Protein AF-A0A7V4ME58-F1 (afdb_monomer_lite)

Radius of gyration: 20.15 Å; chains: 1; bounding box: 44×26×57 Å

Sequence (84 aa):
MRASTLIKVFLVLPLILFADYLLMALLGCSTCLFGFGDDFYCGPFCIAGKIILILSLVLFGYLIYRDVKKNKNSGTDMETGKKP

Structure (mmCIF, N/CA/C/O backbone):
data_AF-A0A7V4ME58-F1
#
_entry.id   AF-A0A7V4ME58-F1
#
loop_
_atom_site.group_PDB
_atom_site.id
_atom_site.type_symbol
_atom_site.label_atom_id
_atom_site.label_alt_id
_atom_site.label_comp_id
_atom_site.label_asym_id
_atom_site.label_entity_id
_atom_site.label_seq_id
_atom_site.pdbx_PDB_ins_code
_atom_site.Cartn_x
_atom_site.Cartn_y
_atom_site.Cartn_z
_atom_site.occupancy
_atom_site.B_iso_or_equiv
_atom_site.auth_seq_id
_atom_site.auth_comp_id
_atom_site.auth_asym_id
_atom_site.auth_atom_id
_atom_site.pdbx_PDB_model_num
ATOM 1 N N . MET A 1 1 ? -10.645 3.307 24.517 1.00 53.16 1 MET A N 1
ATOM 2 C CA . MET A 1 1 ? -10.348 2.071 23.751 1.00 53.16 1 MET A CA 1
ATOM 3 C C . MET A 1 1 ? -9.646 1.099 24.686 1.00 53.16 1 MET A C 1
ATOM 5 O O . MET A 1 1 ? -8.818 1.551 25.465 1.00 53.16 1 MET A O 1
ATOM 9 N N . ARG A 1 2 ? -9.994 -0.194 24.686 1.00 62.06 2 ARG A N 1
ATOM 10 C CA . ARG A 1 2 ? -9.308 -1.180 25.542 1.00 62.06 2 ARG A CA 1
ATOM 11 C C . ARG A 1 2 ? -7.863 -1.355 25.060 1.00 62.06 2 ARG A C 1
ATOM 13 O O . ARG A 1 2 ? -7.639 -1.440 23.853 1.00 62.06 2 ARG A O 1
ATOM 20 N N . ALA A 1 3 ? -6.903 -1.434 25.983 1.00 66.19 3 ALA A N 1
ATOM 21 C CA . ALA A 1 3 ? -5.478 -1.560 25.656 1.00 66.19 3 ALA A CA 1
ATOM 22 C C . ALA A 1 3 ? -5.181 -2.768 24.741 1.00 66.19 3 ALA A C 1
ATOM 24 O O . ALA A 1 3 ? -4.377 -2.659 23.822 1.00 66.19 3 ALA A O 1
ATOM 25 N N . SER A 1 4 ? -5.908 -3.881 24.900 1.00 66.88 4 SER A N 1
ATOM 26 C CA . SER A 1 4 ? -5.764 -5.062 24.034 1.00 66.88 4 SER A CA 1
ATOM 27 C C . SER A 1 4 ? -6.119 -4.817 22.563 1.00 66.88 4 SER A C 1
ATOM 29 O O . SER A 1 4 ? -5.520 -5.446 21.692 1.00 66.88 4 SER A O 1
ATOM 31 N N . THR A 1 5 ? -7.059 -3.914 22.260 1.00 69.31 5 THR A N 1
ATOM 32 C CA . THR A 1 5 ? -7.379 -3.552 20.867 1.00 69.31 5 THR A CA 1
ATOM 33 C C . THR A 1 5 ? -6.264 -2.693 20.279 1.00 69.31 5 THR A C 1
ATOM 35 O O . THR A 1 5 ? -5.833 -2.949 19.161 1.00 69.31 5 THR A O 1
ATOM 38 N N . LEU A 1 6 ? -5.732 -1.734 21.045 1.00 69.94 6 LEU A N 1
ATOM 39 C CA . LEU A 1 6 ? -4.610 -0.897 20.605 1.00 69.94 6 LEU A CA 1
ATOM 40 C C . LEU A 1 6 ? -3.356 -1.725 20.303 1.00 69.94 6 LEU A C 1
ATOM 42 O O . LEU A 1 6 ? -2.723 -1.497 19.281 1.00 69.94 6 LEU A O 1
ATOM 46 N N . ILE A 1 7 ? -3.043 -2.727 21.127 1.00 74.38 7 ILE A N 1
ATOM 47 C CA . ILE A 1 7 ? -1.891 -3.617 20.907 1.00 74.38 7 ILE A CA 1
ATOM 48 C C . ILE A 1 7 ? -2.071 -4.455 19.634 1.00 74.38 7 ILE A C 1
ATOM 50 O O . ILE A 1 7 ? -1.144 -4.566 18.837 1.00 74.38 7 ILE A O 1
ATOM 54 N N . LYS A 1 8 ? -3.271 -5.006 19.396 1.00 73.81 8 LYS A N 1
ATOM 55 C CA . LYS A 1 8 ? -3.572 -5.730 18.148 1.00 73.81 8 LYS A CA 1
ATOM 56 C C . LYS A 1 8 ? -3.416 -4.838 16.923 1.00 73.81 8 LYS A C 1
ATOM 58 O O . LYS A 1 8 ? -2.800 -5.245 15.948 1.00 73.81 8 LYS A O 1
ATOM 63 N N . VAL A 1 9 ? -3.944 -3.622 16.987 1.00 79.69 9 VAL A N 1
ATOM 64 C CA . VAL A 1 9 ? -3.848 -2.635 15.907 1.00 79.69 9 VAL A CA 1
ATOM 65 C C . VAL A 1 9 ? -2.386 -2.253 15.648 1.00 79.69 9 VAL A C 1
ATOM 67 O O . VAL A 1 9 ? -1.960 -2.236 14.497 1.00 79.69 9 VAL A O 1
ATOM 70 N N . PHE A 1 10 ? -1.601 -2.041 16.707 1.00 82.31 10 PHE A N 1
ATOM 71 C CA . PHE A 1 10 ? -0.179 -1.702 16.624 1.00 82.31 10 PHE A CA 1
ATOM 72 C C . PHE A 1 10 ? 0.693 -2.840 16.079 1.00 82.31 10 PHE A C 1
ATOM 74 O O . PHE A 1 10 ? 1.782 -2.578 15.591 1.00 82.31 10 PHE A O 1
ATOM 81 N N . LEU A 1 11 ? 0.229 -4.090 16.136 1.00 84.06 11 LEU A N 1
ATOM 82 C CA . LEU A 1 11 ? 0.944 -5.253 15.601 1.00 84.06 11 LEU A CA 1
ATOM 83 C C . LEU A 1 11 ? 0.505 -5.587 14.165 1.00 84.06 11 LEU A C 1
ATOM 85 O O . LEU A 1 11 ? 1.322 -5.966 13.332 1.00 84.06 11 LEU A O 1
ATOM 89 N N . VAL A 1 12 ? -0.777 -5.386 13.850 1.00 84.62 12 VAL A N 1
ATOM 90 C CA . VAL A 1 12 ? -1.341 -5.620 12.512 1.00 84.62 12 VAL A CA 1
ATOM 91 C C . VAL A 1 12 ? -0.932 -4.526 11.523 1.00 84.62 12 VAL A C 1
ATOM 93 O O . VAL A 1 12 ? -0.626 -4.836 10.376 1.00 84.62 12 VAL A O 1
ATOM 96 N N . LEU A 1 13 ? -0.879 -3.262 11.951 1.00 85.06 13 LEU A N 1
ATOM 97 C CA . LEU A 1 13 ? -0.481 -2.140 11.095 1.00 85.06 13 LEU A CA 1
ATOM 98 C C . LEU A 1 13 ? 0.931 -2.301 10.485 1.00 85.06 13 LEU A C 1
ATOM 100 O O . LEU A 1 13 ? 1.043 -2.224 9.261 1.00 85.06 13 LEU A O 1
ATOM 104 N N . PRO A 1 14 ? 2.004 -2.554 11.267 1.00 86.69 14 PRO A N 1
ATOM 105 C CA . PRO A 1 14 ? 3.340 -2.753 10.708 1.00 86.69 14 PRO A CA 1
ATOM 106 C C . PRO A 1 14 ? 3.434 -4.019 9.854 1.00 86.69 14 PRO A C 1
ATOM 108 O O . PRO A 1 14 ? 4.194 -4.033 8.891 1.00 86.69 14 PRO A O 1
ATOM 111 N N . LEU A 1 15 ? 2.644 -5.056 10.149 1.00 89.19 15 LEU A N 1
ATOM 112 C CA . LEU A 1 15 ? 2.601 -6.265 9.327 1.00 89.19 15 LEU A CA 1
ATOM 113 C C . LEU A 1 15 ? 2.019 -5.987 7.930 1.00 89.19 15 LEU A C 1
ATOM 115 O O . LEU A 1 15 ? 2.562 -6.466 6.938 1.00 89.19 15 LEU A O 1
ATOM 119 N N . ILE A 1 16 ? 0.948 -5.190 7.848 1.00 88.88 16 ILE A N 1
ATOM 120 C CA . ILE A 1 16 ? 0.342 -4.777 6.572 1.00 88.88 16 ILE A CA 1
ATOM 121 C C . ILE A 1 16 ? 1.318 -3.898 5.780 1.00 88.88 16 ILE A C 1
ATOM 123 O O . ILE A 1 16 ? 1.581 -4.182 4.617 1.00 88.88 16 ILE A O 1
ATOM 127 N N . LEU A 1 17 ? 1.930 -2.901 6.427 1.00 88.50 17 LEU A N 1
ATOM 128 C CA . LEU A 1 17 ? 2.934 -2.033 5.795 1.00 88.50 17 LEU A CA 1
ATOM 129 C C . LEU A 1 17 ? 4.139 -2.819 5.263 1.00 88.50 17 LEU A C 1
ATOM 131 O O . LEU A 1 17 ? 4.659 -2.510 4.193 1.00 88.50 17 LEU A O 1
ATOM 135 N N . PHE A 1 18 ? 4.581 -3.843 5.994 1.00 90.75 18 PHE A N 1
ATOM 136 C CA . PHE A 1 18 ? 5.665 -4.713 5.552 1.00 90.75 18 PHE A CA 1
ATOM 137 C C . PHE A 1 18 ? 5.279 -5.530 4.312 1.00 90.75 18 PHE A C 1
ATOM 139 O O . PHE A 1 18 ? 6.074 -5.650 3.379 1.00 90.75 18 PHE A O 1
ATOM 146 N N . ALA A 1 19 ? 4.051 -6.053 4.270 1.00 90.50 19 ALA A N 1
ATOM 147 C CA . ALA A 1 19 ? 3.534 -6.751 3.098 1.00 90.50 19 ALA A CA 1
ATOM 148 C C . ALA A 1 19 ? 3.415 -5.817 1.879 1.00 90.50 19 ALA A C 1
ATOM 150 O O . ALA A 1 19 ? 3.845 -6.193 0.789 1.00 90.50 19 ALA A O 1
ATOM 151 N N . ASP A 1 20 ? 2.915 -4.591 2.069 1.00 89.12 20 ASP A N 1
ATOM 152 C CA . ASP A 1 20 ? 2.817 -3.574 1.013 1.00 89.12 20 ASP A CA 1
ATOM 153 C C . ASP A 1 20 ? 4.196 -3.196 0.458 1.00 89.12 20 ASP A C 1
ATOM 155 O O . ASP A 1 20 ? 4.372 -3.084 -0.756 1.00 89.12 20 ASP A O 1
ATOM 159 N N . TYR A 1 21 ? 5.195 -3.060 1.336 1.00 87.56 21 TYR A N 1
ATOM 160 C CA . TYR A 1 21 ? 6.581 -2.801 0.948 1.00 87.56 21 TYR A CA 1
ATOM 161 C C . TYR A 1 21 ? 7.175 -3.948 0.122 1.00 87.56 21 TYR A C 1
ATOM 163 O O . TYR A 1 21 ? 7.792 -3.700 -0.912 1.00 87.56 21 TYR A O 1
ATOM 171 N N . LEU A 1 22 ? 6.961 -5.201 0.537 1.00 92.81 22 LEU A N 1
ATOM 172 C CA . LEU A 1 22 ? 7.403 -6.375 -0.221 1.00 92.81 22 LEU A CA 1
ATOM 173 C C . LEU A 1 22 ? 6.737 -6.454 -1.596 1.00 92.81 22 LEU A C 1
ATOM 175 O O . LEU A 1 22 ? 7.422 -6.713 -2.585 1.00 92.81 22 LEU A O 1
ATOM 179 N N . LEU A 1 23 ? 5.426 -6.202 -1.675 1.00 90.12 23 LEU A N 1
ATOM 180 C CA . LEU A 1 23 ? 4.703 -6.171 -2.948 1.00 90.12 23 LEU A CA 1
ATOM 181 C C . LEU A 1 23 ? 5.299 -5.116 -3.882 1.00 90.12 23 LEU A C 1
ATOM 183 O O . LEU A 1 23 ? 5.558 -5.383 -5.053 1.00 90.12 23 LEU A O 1
ATOM 187 N N . MET A 1 24 ? 5.556 -3.929 -3.338 1.00 86.44 24 MET A N 1
ATOM 188 C CA . MET A 1 24 ? 6.152 -2.821 -4.068 1.00 86.44 24 MET A CA 1
ATOM 189 C C . MET A 1 24 ? 7.567 -3.109 -4.552 1.00 86.44 24 MET A C 1
ATOM 191 O O . MET A 1 24 ? 7.892 -2.834 -5.706 1.00 86.44 24 MET A O 1
ATOM 195 N N . ALA A 1 25 ? 8.395 -3.701 -3.695 1.00 87.25 25 ALA A N 1
ATOM 196 C CA . ALA A 1 25 ? 9.747 -4.104 -4.048 1.00 87.25 25 ALA A CA 1
ATOM 197 C C . ALA A 1 25 ? 9.737 -5.152 -5.170 1.00 87.25 25 ALA A C 1
ATOM 199 O O . ALA A 1 25 ? 10.478 -5.015 -6.138 1.00 87.25 25 ALA A O 1
ATOM 200 N N . LEU A 1 26 ? 8.855 -6.154 -5.094 1.00 86.81 26 LEU A N 1
ATOM 201 C CA . LEU A 1 26 ? 8.718 -7.174 -6.138 1.00 86.81 26 LEU A CA 1
ATOM 202 C C . LEU A 1 26 ? 8.258 -6.578 -7.469 1.00 86.81 26 LEU A C 1
ATOM 204 O O . LEU A 1 26 ? 8.825 -6.912 -8.509 1.00 86.81 26 LEU A O 1
ATOM 208 N N . LEU A 1 27 ? 7.278 -5.671 -7.446 1.00 84.69 27 LEU A N 1
ATOM 209 C CA . LEU A 1 27 ? 6.825 -4.973 -8.647 1.00 84.69 27 LEU A CA 1
ATOM 210 C C . LEU A 1 27 ? 7.957 -4.139 -9.257 1.00 84.69 27 LEU A C 1
ATOM 212 O O . LEU A 1 27 ? 8.218 -4.266 -10.451 1.00 84.69 27 LEU A O 1
ATOM 216 N N . GLY A 1 28 ? 8.691 -3.376 -8.446 1.00 81.31 28 GLY A N 1
ATOM 217 C CA . GLY A 1 28 ? 9.825 -2.573 -8.910 1.00 81.31 28 GLY A CA 1
ATOM 218 C C . GLY A 1 28 ? 10.999 -3.414 -9.422 1.00 81.31 28 GLY A C 1
ATOM 219 O O . GLY A 1 28 ? 11.654 -3.041 -10.389 1.00 81.31 28 GLY A O 1
ATOM 220 N N . CYS A 1 29 ? 11.264 -4.579 -8.830 1.00 81.00 29 CYS A N 1
ATOM 221 C CA . CYS A 1 29 ? 12.275 -5.504 -9.344 1.00 81.00 29 CYS A CA 1
ATOM 222 C C . CYS A 1 29 ? 11.817 -6.191 -10.638 1.00 81.00 29 CYS A C 1
ATOM 224 O O . CYS A 1 29 ? 12.634 -6.431 -11.527 1.00 81.00 29 CYS A O 1
ATOM 226 N N . SER A 1 30 ? 10.519 -6.483 -10.775 1.00 80.88 30 SER A N 1
ATOM 227 C CA . SER A 1 30 ? 9.969 -7.062 -12.002 1.00 80.88 30 SER A CA 1
ATOM 228 C C . SER A 1 30 ? 10.066 -6.089 -13.180 1.00 80.88 30 SER A C 1
ATOM 230 O O . SER A 1 30 ? 10.413 -6.511 -14.280 1.00 80.88 30 SER A O 1
ATOM 232 N N . THR A 1 31 ? 9.881 -4.782 -12.962 1.00 78.88 31 THR A N 1
ATOM 233 C CA . THR A 1 31 ? 10.039 -3.779 -14.026 1.00 78.88 31 THR A CA 1
ATOM 234 C C . THR A 1 31 ? 11.482 -3.668 -14.514 1.00 78.88 31 THR A C 1
ATOM 236 O O . THR A 1 31 ? 11.688 -3.559 -15.722 1.00 78.88 31 THR A O 1
ATOM 239 N N . CYS A 1 32 ? 12.475 -3.805 -13.624 1.00 69.62 32 CYS A N 1
ATOM 240 C CA . CYS A 1 32 ? 13.885 -3.915 -14.018 1.00 69.62 32 CYS A CA 1
ATOM 241 C C . CYS A 1 32 ? 14.152 -5.157 -14.883 1.00 69.62 32 CYS A C 1
ATOM 243 O O . CYS A 1 32 ? 14.921 -5.084 -15.837 1.00 69.62 32 CYS A O 1
ATOM 245 N N . LEU A 1 33 ? 13.506 -6.290 -14.577 1.00 74.38 33 LEU A N 1
ATOM 246 C CA . LEU A 1 33 ? 13.671 -7.542 -15.326 1.00 74.38 33 LEU A CA 1
ATOM 247 C C . LEU A 1 33 ? 13.067 -7.467 -16.741 1.00 74.38 33 LEU A C 1
ATOM 249 O O . LEU A 1 33 ? 13.603 -8.060 -17.672 1.00 74.38 33 LEU A O 1
ATOM 253 N N . PHE A 1 34 ? 11.969 -6.725 -16.904 1.00 77.19 34 PHE A N 1
ATOM 254 C CA . PHE A 1 34 ? 11.300 -6.502 -18.192 1.00 77.19 34 PHE A CA 1
ATOM 255 C C . PHE A 1 34 ? 11.854 -5.299 -18.980 1.00 77.19 34 PHE A C 1
ATOM 257 O O . PHE A 1 34 ? 11.397 -5.045 -20.092 1.00 77.19 34 PHE A O 1
ATOM 264 N N . GLY A 1 35 ? 12.843 -4.575 -18.439 1.00 71.12 35 GLY A N 1
ATOM 265 C CA . GLY A 1 35 ? 13.488 -3.444 -19.116 1.00 71.12 35 GLY A CA 1
ATOM 266 C C . GLY A 1 35 ? 12.605 -2.200 -19.248 1.00 71.12 35 GLY A C 1
ATOM 267 O O . GLY A 1 35 ? 12.806 -1.398 -20.159 1.00 71.12 35 GLY A O 1
ATOM 268 N N . PHE A 1 36 ? 11.614 -2.033 -18.370 1.00 69.69 36 PHE A N 1
ATOM 269 C CA . PHE A 1 36 ? 10.758 -0.850 -18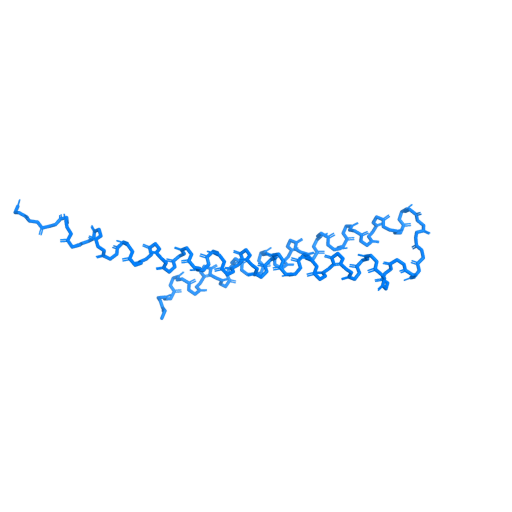.366 1.00 69.69 36 PHE A CA 1
ATOM 270 C C . PHE A 1 36 ? 11.512 0.363 -17.791 1.00 69.69 36 PHE A C 1
ATOM 272 O O . PHE A 1 36 ? 12.040 0.295 -16.684 1.00 69.69 36 PHE A O 1
ATOM 279 N N . GLY A 1 37 ? 11.581 1.456 -18.560 1.00 69.38 37 GLY A N 1
ATOM 280 C CA . GLY A 1 37 ? 12.286 2.693 -18.191 1.00 69.38 37 GLY A CA 1
ATOM 281 C C . GLY A 1 37 ? 11.537 3.574 -17.181 1.00 69.38 37 GLY A C 1
ATOM 282 O O . GLY A 1 37 ? 10.474 3.209 -16.678 1.00 69.38 37 GLY A O 1
ATOM 283 N N . ASP A 1 38 ? 12.077 4.765 -16.912 1.00 68.25 38 ASP A N 1
ATOM 284 C CA . ASP A 1 38 ? 11.604 5.691 -15.866 1.00 68.25 38 ASP A CA 1
ATOM 285 C C . ASP A 1 38 ? 10.114 6.080 -15.974 1.00 68.25 38 ASP A C 1
ATOM 287 O O . ASP A 1 38 ? 9.443 6.299 -14.959 1.00 68.25 38 ASP A O 1
ATOM 291 N N . ASP A 1 39 ? 9.547 6.069 -17.184 1.00 72.50 39 ASP A N 1
ATOM 292 C CA . ASP A 1 39 ? 8.124 6.342 -17.428 1.00 72.50 39 ASP A CA 1
ATOM 293 C C . ASP A 1 39 ? 7.190 5.344 -16.713 1.00 72.50 39 ASP A C 1
ATOM 295 O O . ASP A 1 39 ? 6.072 5.690 -16.312 1.00 72.50 39 ASP A O 1
ATOM 299 N N . PHE A 1 40 ? 7.650 4.108 -16.481 1.00 74.12 40 PHE A N 1
ATOM 300 C CA . PHE A 1 40 ? 6.890 3.097 -15.741 1.00 74.12 40 PHE A CA 1
ATOM 301 C C . PHE A 1 40 ? 6.813 3.388 -14.240 1.00 74.12 40 PHE A C 1
ATOM 303 O O . PHE A 1 40 ? 5.785 3.114 -13.612 1.00 74.12 40 PHE A O 1
ATOM 310 N N . TYR A 1 41 ? 7.862 3.979 -13.664 1.00 70.06 41 TYR A N 1
ATOM 311 C CA . TYR A 1 41 ? 7.872 4.356 -12.252 1.00 70.06 41 TYR A CA 1
ATOM 312 C C . TYR A 1 41 ? 6.930 5.535 -11.983 1.00 70.06 41 TYR A C 1
ATOM 314 O O . TYR A 1 41 ? 6.186 5.528 -10.997 1.00 70.06 41 TYR A O 1
ATOM 322 N N . CYS A 1 42 ? 6.896 6.514 -12.893 1.00 67.38 42 CYS A N 1
ATOM 323 C CA . CYS A 1 42 ? 6.030 7.687 -12.767 1.00 67.38 42 CYS A CA 1
ATOM 324 C C . CYS A 1 42 ? 4.547 7.400 -13.065 1.00 67.38 42 CYS A C 1
ATOM 326 O O . CYS A 1 42 ? 3.679 8.088 -12.526 1.00 67.38 42 CYS A O 1
ATOM 328 N N . GLY A 1 43 ? 4.242 6.390 -13.884 1.00 75.56 43 GLY A N 1
ATOM 329 C CA . GLY A 1 43 ? 2.871 6.022 -14.244 1.00 75.56 43 GLY A CA 1
ATOM 330 C C . GLY A 1 43 ? 2.346 4.796 -13.482 1.00 75.56 43 GLY A C 1
ATOM 331 O O . GLY A 1 43 ? 1.827 4.930 -12.369 1.00 75.56 43 GLY A O 1
ATOM 332 N N . PRO A 1 44 ? 2.423 3.594 -14.078 1.00 80.19 44 PRO A N 1
ATOM 333 C CA . PRO A 1 44 ? 1.768 2.388 -13.574 1.00 80.19 44 PRO A CA 1
ATOM 334 C C . PRO A 1 44 ? 2.239 1.964 -12.180 1.00 80.19 44 PRO A C 1
ATOM 336 O O . PRO A 1 44 ? 1.412 1.528 -11.383 1.00 80.19 44 PRO A O 1
ATOM 339 N N . PHE A 1 45 ? 3.519 2.138 -11.843 1.00 82.75 45 PHE A N 1
ATOM 340 C CA . PHE A 1 45 ? 4.033 1.822 -10.508 1.00 82.75 45 PHE A CA 1
ATOM 341 C C . PHE A 1 45 ? 3.435 2.745 -9.434 1.00 82.75 45 PHE A C 1
ATOM 343 O O . PHE A 1 45 ? 2.952 2.282 -8.399 1.00 82.75 45 PHE A O 1
ATOM 350 N N . CYS A 1 46 ? 3.379 4.052 -9.707 1.00 80.12 46 CYS A N 1
ATOM 351 C CA . CYS A 1 46 ? 2.771 5.035 -8.808 1.00 80.12 46 CYS A CA 1
ATOM 352 C C . CYS A 1 46 ? 1.260 4.787 -8.625 1.00 80.12 46 CYS A C 1
ATOM 354 O O . CYS A 1 46 ? 0.734 4.858 -7.510 1.00 80.12 46 CYS A O 1
ATOM 356 N N . ILE A 1 47 ? 0.561 4.421 -9.706 1.00 86.12 47 ILE A N 1
ATOM 357 C CA . ILE A 1 47 ? -0.857 4.037 -9.664 1.00 86.12 47 ILE A CA 1
ATOM 358 C C . ILE A 1 47 ? -1.051 2.759 -8.840 1.00 86.12 47 ILE A C 1
ATOM 360 O O . ILE A 1 47 ? -1.904 2.741 -7.952 1.00 86.12 47 ILE A O 1
ATOM 364 N N . ALA A 1 48 ? -0.241 1.722 -9.075 1.00 87.12 48 ALA A N 1
ATOM 365 C CA . ALA A 1 48 ? -0.285 0.481 -8.305 1.00 87.12 48 ALA A CA 1
ATOM 366 C C . ALA A 1 48 ? -0.085 0.755 -6.808 1.00 87.12 48 ALA A C 1
ATOM 368 O O . ALA A 1 48 ? -0.825 0.229 -5.981 1.00 87.12 48 ALA A O 1
ATOM 369 N N . GLY A 1 49 ? 0.829 1.660 -6.455 1.00 86.00 49 GLY A N 1
ATOM 370 C CA . GLY A 1 49 ? 1.060 2.056 -5.065 1.00 86.00 49 GLY A CA 1
ATOM 371 C C . GLY A 1 49 ? -0.083 2.758 -4.400 1.00 86.00 49 GLY A C 1
ATOM 372 O O . GLY A 1 49 ? -0.441 2.413 -3.276 1.00 86.00 49 GLY A O 1
ATOM 373 N N . LYS A 1 50 ? -0.700 3.701 -5.105 1.00 86.69 50 LYS A N 1
ATOM 374 C CA . LYS A 1 50 ? -1.919 4.333 -4.613 1.00 86.69 50 LYS A CA 1
ATOM 375 C C . LYS A 1 50 ? -3.017 3.302 -4.372 1.00 86.69 50 LYS A C 1
ATOM 377 O O . LYS A 1 50 ? -3.663 3.361 -3.331 1.00 86.69 50 LYS A O 1
ATOM 382 N N . ILE A 1 51 ? -3.210 2.357 -5.292 1.00 91.88 51 ILE A N 1
ATOM 383 C CA . ILE A 1 51 ? -4.238 1.317 -5.157 1.00 91.88 51 ILE A CA 1
ATOM 384 C C . ILE A 1 51 ? -3.946 0.422 -3.950 1.00 91.88 51 ILE A C 1
ATOM 386 O O . ILE A 1 51 ? -4.836 0.227 -3.127 1.00 91.88 51 ILE A O 1
ATOM 390 N N . ILE A 1 52 ? -2.712 -0.073 -3.817 1.00 91.19 52 ILE A N 1
ATOM 391 C CA . ILE A 1 52 ? -2.289 -0.937 -2.706 1.00 91.19 52 ILE A CA 1
ATOM 392 C C . ILE A 1 52 ? -2.486 -0.217 -1.367 1.00 91.19 52 ILE A C 1
ATOM 394 O O . ILE A 1 52 ? -3.148 -0.749 -0.480 1.00 91.19 52 ILE A O 1
ATOM 398 N N . LEU A 1 53 ? -2.028 1.034 -1.247 1.00 88.12 53 LEU A N 1
ATOM 399 C CA . LEU A 1 53 ? -2.192 1.815 -0.017 1.00 88.12 53 LEU A CA 1
ATOM 400 C C . LEU A 1 53 ? -3.659 2.069 0.338 1.00 88.12 53 LEU A C 1
ATOM 402 O O . LEU A 1 53 ? -4.037 1.948 1.504 1.00 88.12 53 LEU A O 1
ATOM 406 N N . ILE A 1 54 ? -4.498 2.412 -0.644 1.00 92.62 54 ILE A N 1
ATOM 407 C CA . ILE A 1 54 ? -5.936 2.605 -0.414 1.00 92.62 54 ILE A CA 1
ATOM 408 C C . ILE A 1 54 ? -6.573 1.290 0.040 1.00 92.62 54 ILE A C 1
ATOM 410 O O . ILE A 1 54 ? -7.356 1.286 0.991 1.00 92.62 54 ILE A O 1
ATOM 414 N N . LEU A 1 55 ? -6.224 0.174 -0.601 1.00 91.94 55 LEU A N 1
ATOM 415 C CA . LEU A 1 55 ? -6.755 -1.138 -0.252 1.00 91.94 55 LEU A CA 1
ATOM 416 C C . LEU A 1 55 ? -6.360 -1.530 1.178 1.00 91.94 55 LEU A C 1
ATOM 418 O O . LEU A 1 55 ? -7.225 -1.936 1.953 1.00 91.94 55 LEU A O 1
ATOM 422 N N . SER A 1 56 ? -5.100 -1.322 1.558 1.00 88.81 56 SER A N 1
ATOM 423 C CA . SER A 1 56 ? -4.600 -1.555 2.916 1.00 88.81 56 SER A CA 1
ATOM 424 C C . SER A 1 56 ? -5.294 -0.678 3.953 1.00 88.81 56 SER A C 1
ATOM 426 O O . SER A 1 56 ? -5.682 -1.174 5.013 1.00 88.81 56 SER A O 1
ATOM 428 N N . LEU A 1 57 ? -5.553 0.596 3.640 1.00 90.12 57 LEU A N 1
ATOM 429 C CA . LEU A 1 57 ? -6.316 1.492 4.512 1.00 90.12 57 LEU A CA 1
ATOM 430 C C . LEU A 1 57 ? -7.750 0.983 4.729 1.00 90.12 57 LEU A C 1
ATOM 432 O O . LEU A 1 57 ? -8.236 0.954 5.862 1.00 90.12 57 LEU A O 1
ATOM 436 N N . VAL A 1 58 ? -8.422 0.550 3.657 1.00 92.88 58 VAL A N 1
ATOM 437 C CA . VAL A 1 58 ? -9.780 -0.013 3.721 1.00 92.88 58 VAL A CA 1
ATOM 438 C C . VAL A 1 58 ? -9.793 -1.300 4.544 1.00 92.88 58 VAL A C 1
ATOM 440 O O . VAL A 1 58 ? -10.659 -1.472 5.402 1.00 92.88 58 VAL A O 1
ATOM 443 N N . LEU A 1 59 ? -8.824 -2.188 4.327 1.00 88.88 59 LEU A N 1
ATOM 444 C CA . LEU A 1 59 ? -8.729 -3.480 5.004 1.00 88.88 59 LEU A CA 1
ATOM 445 C C . LEU A 1 59 ? -8.446 -3.301 6.503 1.00 88.88 59 LEU A C 1
ATOM 447 O O . LEU A 1 59 ? -9.091 -3.932 7.345 1.00 88.88 59 LEU A O 1
ATOM 451 N N . PHE A 1 60 ? -7.562 -2.364 6.845 1.00 87.56 60 PHE A N 1
ATOM 452 C CA . PHE A 1 60 ? -7.283 -1.967 8.220 1.00 87.56 60 PHE A CA 1
ATOM 453 C C . PHE A 1 60 ? -8.501 -1.325 8.901 1.00 87.56 60 PHE A C 1
ATOM 455 O O . PHE A 1 60 ? -8.874 -1.719 10.010 1.00 87.56 60 PHE A O 1
ATOM 462 N N . GLY A 1 61 ? -9.185 -0.398 8.223 1.00 88.31 61 GLY A N 1
ATOM 463 C CA . GLY A 1 61 ? -10.426 0.207 8.712 1.00 88.31 61 GLY A CA 1
ATOM 464 C C . GLY A 1 61 ? -11.534 -0.825 8.937 1.00 88.31 61 GLY A C 1
ATOM 465 O O . GLY A 1 61 ? -12.215 -0.792 9.963 1.00 88.31 61 GLY A O 1
ATOM 466 N N . TYR A 1 62 ? -11.672 -1.797 8.031 1.00 87.69 62 TYR A N 1
ATOM 467 C CA . TYR A 1 62 ? -12.622 -2.903 8.154 1.00 87.69 62 TYR A CA 1
ATOM 468 C C . TYR A 1 62 ? -12.312 -3.815 9.350 1.00 87.69 62 TYR A C 1
ATOM 470 O O . TYR A 1 62 ? -13.224 -4.195 10.089 1.00 87.69 62 TYR A O 1
ATOM 478 N N . LEU A 1 63 ? -11.035 -4.137 9.580 1.00 84.50 63 LEU A N 1
ATOM 479 C CA . LEU A 1 63 ? -10.581 -4.905 10.745 1.00 84.50 63 LEU A CA 1
ATOM 480 C C . LEU A 1 63 ? -10.924 -4.194 12.057 1.00 84.50 63 LEU A C 1
ATOM 482 O O . LEU A 1 63 ? -11.505 -4.815 12.950 1.00 84.50 63 LEU A O 1
ATOM 486 N N . ILE A 1 64 ? -10.639 -2.892 12.151 1.00 84.12 64 ILE A N 1
ATOM 487 C CA . ILE A 1 64 ? -10.992 -2.076 13.322 1.00 84.12 64 ILE A CA 1
ATOM 488 C C . ILE A 1 64 ? -12.509 -2.031 13.504 1.0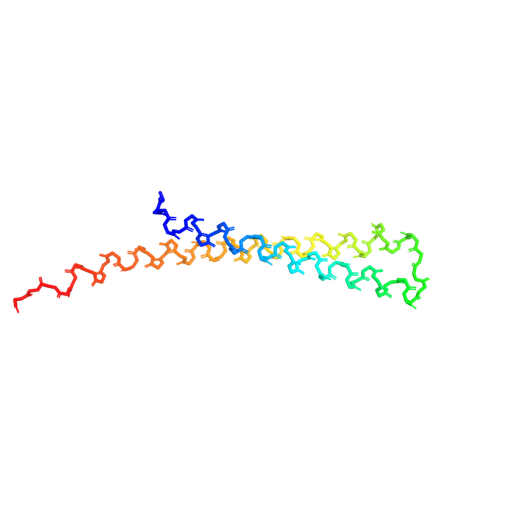0 84.12 64 ILE A C 1
ATOM 490 O O . ILE A 1 64 ? -13.005 -2.250 14.609 1.00 84.12 64 ILE A O 1
ATOM 494 N N . TYR A 1 65 ? -13.263 -1.801 12.427 1.00 83.81 65 TYR A N 1
ATOM 495 C CA . TYR A 1 65 ? -14.722 -1.767 12.474 1.00 83.81 65 TYR A CA 1
ATOM 496 C C . TYR A 1 65 ? -15.308 -3.091 12.982 1.00 83.81 65 TYR A C 1
ATOM 498 O O . TYR A 1 65 ? -16.181 -3.087 13.855 1.00 83.81 65 TYR A O 1
ATOM 506 N N . ARG A 1 66 ? -14.804 -4.236 12.499 1.00 82.25 66 ARG A N 1
ATOM 507 C CA . ARG A 1 66 ? -15.207 -5.558 13.001 1.00 82.25 66 ARG A CA 1
ATOM 508 C C . ARG A 1 66 ? -14.832 -5.764 14.459 1.00 82.25 66 ARG A C 1
ATOM 510 O O . ARG A 1 66 ? -15.664 -6.300 15.183 1.00 82.25 66 ARG A O 1
ATOM 517 N N . ASP A 1 67 ? -13.637 -5.371 14.894 1.00 79.75 67 ASP A N 1
ATOM 518 C CA . ASP A 1 67 ? -13.220 -5.523 16.295 1.00 79.75 67 ASP A CA 1
ATOM 519 C C . ASP A 1 67 ? -14.121 -4.697 17.225 1.00 79.75 67 ASP A C 1
ATOM 521 O O . ASP A 1 67 ? -14.641 -5.215 18.212 1.00 79.75 67 ASP A O 1
ATOM 525 N N . VAL A 1 68 ? -14.425 -3.448 16.850 1.00 80.00 68 VAL A N 1
ATOM 526 C CA . VAL A 1 68 ? -15.355 -2.579 17.588 1.00 80.00 68 VAL A CA 1
ATOM 527 C C . VAL A 1 68 ? -16.766 -3.169 17.613 1.00 80.00 68 VAL A C 1
ATOM 529 O O . VAL A 1 68 ? -17.374 -3.247 18.680 1.00 80.00 68 VAL A O 1
ATOM 532 N N . LYS A 1 69 ? -17.287 -3.631 16.470 1.00 79.75 69 LYS A N 1
ATOM 533 C CA . LYS A 1 69 ? -18.623 -4.242 16.380 1.00 79.75 69 LYS A CA 1
ATOM 534 C C . LYS A 1 69 ? -18.714 -5.544 17.181 1.00 79.75 69 LYS A C 1
ATOM 536 O O . LYS A 1 69 ? -19.698 -5.758 17.883 1.00 79.75 69 LYS A O 1
ATOM 541 N N . LYS A 1 70 ? -17.687 -6.395 17.116 1.00 74.50 70 LYS A N 1
ATOM 542 C CA . LYS A 1 70 ? -17.627 -7.670 17.844 1.00 74.50 70 LYS A CA 1
ATOM 543 C C . LYS A 1 70 ? -17.517 -7.445 19.352 1.00 74.50 70 LYS A C 1
ATOM 545 O O . LYS A 1 70 ? -18.236 -8.092 20.099 1.00 74.50 70 LYS A O 1
ATOM 550 N N . ASN A 1 71 ? -16.714 -6.474 19.790 1.00 64.44 71 ASN A N 1
ATOM 551 C CA . ASN A 1 71 ? -16.653 -6.071 21.198 1.00 64.44 71 ASN A CA 1
ATOM 552 C C . ASN A 1 71 ? -17.984 -5.493 21.705 1.00 64.44 71 ASN A C 1
ATOM 554 O O . ASN A 1 71 ? -18.302 -5.662 22.879 1.00 64.44 71 ASN A O 1
ATOM 558 N N . LYS A 1 72 ? -18.770 -4.840 20.838 1.00 59.25 72 LYS A N 1
ATOM 559 C CA . LYS A 1 72 ? -20.113 -4.348 21.178 1.00 59.25 72 LYS A CA 1
ATOM 560 C C . LYS A 1 72 ? -21.113 -5.496 21.369 1.00 59.25 72 LYS A C 1
ATOM 562 O O . LYS A 1 72 ? -21.872 -5.462 22.327 1.00 59.25 72 LYS A O 1
ATOM 567 N N . ASN A 1 73 ? -21.055 -6.528 20.524 1.00 55.56 73 ASN A N 1
ATOM 568 C CA . ASN A 1 73 ? -21.902 -7.720 20.656 1.00 55.56 73 ASN A CA 1
ATOM 569 C C . ASN A 1 73 ? -21.481 -8.628 21.826 1.00 55.56 73 ASN A C 1
ATOM 571 O O . ASN A 1 73 ? -22.342 -9.100 22.555 1.00 55.56 73 ASN A O 1
ATOM 575 N N . SER A 1 74 ? -20.180 -8.791 22.098 1.00 51.44 74 SER A N 1
ATOM 576 C CA . SER A 1 74 ? -19.710 -9.560 23.266 1.00 51.44 74 SER A CA 1
ATOM 577 C C . SER A 1 74 ? -19.968 -8.880 24.617 1.00 51.44 74 SER A C 1
ATOM 579 O O . SER A 1 74 ? -19.779 -9.511 25.653 1.00 51.44 74 SER A O 1
ATOM 581 N N . GLY A 1 75 ? -20.407 -7.615 24.637 1.00 44.88 75 GLY A N 1
ATOM 582 C CA . GLY A 1 75 ? -20.988 -6.998 25.834 1.00 44.88 75 GLY A CA 1
ATOM 583 C C . GLY A 1 75 ? -22.386 -7.536 26.159 1.00 44.88 75 GLY A C 1
ATOM 584 O O . GLY A 1 75 ? -22.758 -7.580 27.324 1.00 44.88 75 GLY A O 1
ATOM 585 N N . THR A 1 76 ? -23.125 -8.011 25.154 1.00 46.31 76 THR A N 1
ATOM 586 C CA . THR A 1 76 ? -24.454 -8.620 25.313 1.00 46.31 76 THR A CA 1
ATOM 587 C C . THR A 1 76 ? -24.372 -10.122 25.609 1.00 46.31 76 THR A C 1
ATOM 589 O O . THR A 1 76 ? -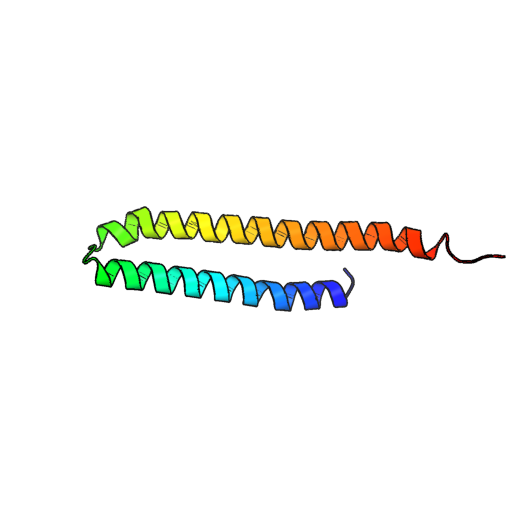25.255 -10.648 26.271 1.00 46.31 76 THR A O 1
ATOM 592 N N . ASP A 1 77 ? -23.282 -10.806 25.238 1.00 44.03 77 ASP A N 1
ATOM 593 C CA . ASP A 1 77 ? -23.071 -12.226 25.585 1.00 44.03 77 ASP A CA 1
ATOM 594 C C . ASP A 1 77 ? -22.633 -12.458 27.051 1.00 44.03 77 ASP A C 1
ATOM 596 O O . ASP A 1 77 ? -22.640 -13.593 27.526 1.00 44.03 77 ASP A O 1
ATOM 600 N N . MET A 1 78 ? -22.264 -11.405 27.797 1.00 46.94 78 MET A N 1
ATOM 601 C CA . MET A 1 78 ? -21.984 -11.492 29.243 1.00 46.94 78 MET A CA 1
ATOM 602 C C . MET A 1 78 ? -23.165 -11.075 30.136 1.00 46.94 78 MET A C 1
ATOM 604 O O . MET A 1 78 ? -23.122 -11.359 31.332 1.00 46.94 78 MET A O 1
ATOM 608 N N . GLU A 1 79 ? -24.226 -10.467 29.588 1.00 44.03 79 GLU A N 1
ATOM 609 C CA . GLU A 1 79 ? -25.449 -10.142 30.346 1.00 44.03 79 GLU A CA 1
ATOM 610 C C . GLU A 1 79 ? -26.571 -11.185 30.203 1.00 44.03 79 GLU A C 1
ATOM 612 O O . GLU A 1 79 ? -27.420 -11.269 31.085 1.00 44.03 79 GLU A O 1
ATOM 617 N N . THR A 1 80 ? -26.561 -12.059 29.189 1.00 43.31 80 THR A N 1
ATOM 618 C CA . THR A 1 80 ? -27.588 -13.118 29.036 1.00 43.31 80 THR A CA 1
ATOM 619 C C . THR A 1 80 ? -27.128 -14.522 29.442 1.00 43.31 80 THR A C 1
ATOM 621 O O . THR A 1 80 ? -27.772 -15.507 29.094 1.00 43.31 80 THR A O 1
ATOM 624 N N . GLY A 1 81 ? -26.025 -14.637 30.191 1.00 39.72 81 GLY A N 1
ATOM 625 C CA . GLY A 1 81 ? -25.447 -15.924 30.607 1.00 39.72 81 GLY A CA 1
ATOM 626 C C . GLY A 1 81 ? -25.409 -16.199 32.114 1.00 39.72 81 GLY A C 1
ATOM 627 O O . GLY A 1 81 ? -24.823 -17.202 32.516 1.00 39.72 81 GLY A O 1
ATOM 628 N N . LYS A 1 82 ? -25.977 -15.337 32.973 1.00 47.91 82 LYS A N 1
ATOM 629 C CA . LYS A 1 82 ? -25.937 -15.550 34.432 1.00 47.91 82 LYS A CA 1
ATOM 630 C C . LYS A 1 82 ? -27.253 -15.224 35.145 1.00 47.91 82 LYS A C 1
ATOM 632 O O . LYS A 1 82 ? -27.398 -14.124 35.667 1.00 47.91 82 LYS A O 1
ATOM 637 N N . LYS A 1 83 ? -28.131 -16.234 35.218 1.00 32.91 83 LYS A N 1
ATOM 638 C CA . LYS A 1 83 ? -28.941 -16.717 36.372 1.00 32.91 83 LYS A CA 1
ATOM 639 C C . LYS A 1 83 ? -30.325 -17.220 35.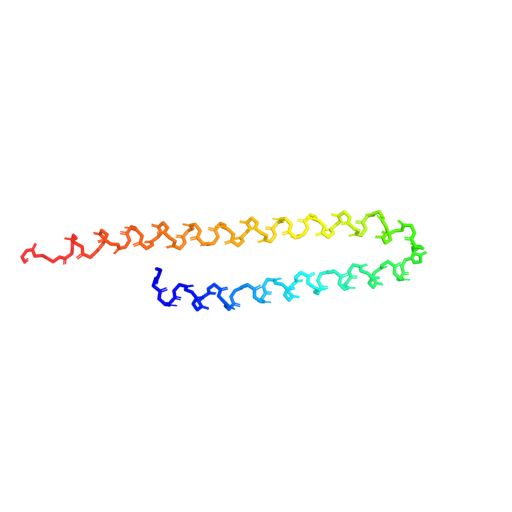935 1.00 32.91 83 LYS A C 1
ATOM 641 O O . LYS A 1 83 ? -30.843 -16.714 34.942 1.00 32.91 83 LYS A O 1
ATOM 646 N N . PRO A 1 84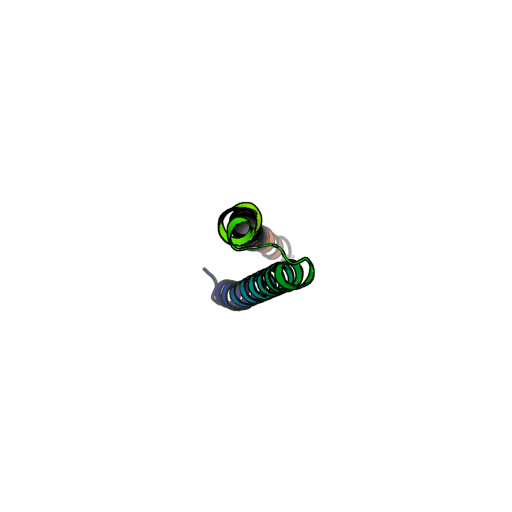 ? -30.991 -18.077 36.734 1.00 4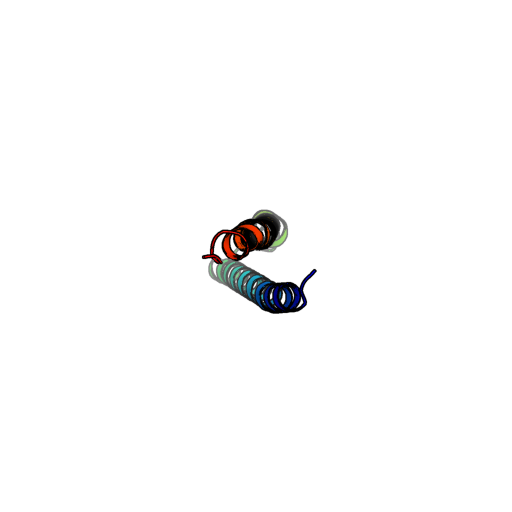5.97 84 PRO A N 1
ATOM 647 C CA . PRO A 1 84 ? -30.571 -18.676 38.014 1.00 45.97 84 PRO A CA 1
ATOM 648 C C . PRO A 1 84 ? -29.798 -19.991 37.881 1.00 45.97 84 PRO A C 1
ATOM 650 O O . PRO A 1 84 ? -30.113 -20.785 36.971 1.00 45.97 84 PRO A O 1
#

Secondary structure (DSSP, 8-state):
--HHHHHHHHHHHHHHHHHHHHHHHHHHHHHHHTT--HHHIIIIIHHHHHHHHHHHHHHHHHHHHHHHHHHHHTTTTTTSS---

Foldseek 3Di:
DDVVLVVVLVVVVVVLVVVLVVVLVVVVVVCVVVVPDPVCCVPVSVVVSVVSVVVSVVVSVVVSVCVVVVVVVVVVVVVPPDDD

pLDDT: mean 75.67, std 15.13, range [32.91, 92.88]